Protein AF-B9XKK5-F1 (afdb_monomer)

Nearest PDB structures (foldseek):
  3a75-assembly1_B  TM=3.695E-01  e=4.192E+00  Bacillus subtilis

Secondary structure (DSSP, 8-state):
-EEEEEETTT--EEBSSSEES-TTTBPP-SSHHHHHHHHHHTT-SSEEEEEEEGGGTEEEEEE--S---------

pLDDT: mean 77.71, std 16.04, range [37.53, 92.56]

Radius of gyration: 13.46 Å; Cα contacts (8 Å, |Δi|>4): 120; chains: 1; bounding box: 28×21×44 Å

Foldseek 3Di:
DAKWKAQPVVRFIDAPPDTHNDPVRHDGQPDPVRVVVVCVVVVRPFMWI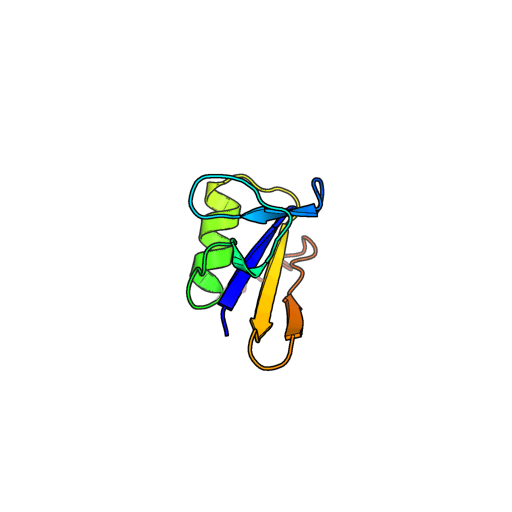WDADPVVRDIDIDGCPPDPDDDPPDD

Solvent-accessible surface area (backbone atoms only — not comparable to full-atom values): 4575 Å² total; per-residue (Å²): 118,40,36,34,44,33,36,63,86,81,63,27,24,44,27,83,90,50,77,31,84,48,76,86,64,30,37,67,46,58,69,67,70,46,44,54,52,49,41,55,75,70,63,58,89,51,52,34,42,32,45,34,34,78,93,73,79,42,74,48,76,49,70,68,71,96,60,86,69,89,73,85,74,86,128

Structure (mmCIF, N/CA/C/O backbone):
data_AF-B9XKK5-F1
#
_entry.id   AF-B9XKK5-F1
#
loop_
_atom_site.group_PDB
_atom_site.id
_atom_site.type_symbol
_atom_site.label_atom_id
_atom_site.label_alt_id
_atom_site.label_comp_id
_atom_site.label_asym_id
_atom_site.label_entity_id
_atom_site.label_seq_id
_atom_site.pdbx_PDB_ins_code
_atom_site.Cartn_x
_atom_site.Cartn_y
_atom_site.Cartn_z
_atom_site.occupancy
_atom_site.B_iso_or_equiv
_atom_site.auth_seq_id
_atom_site.auth_comp_id
_atom_site.auth_asym_id
_atom_site.auth_atom_id
_atom_site.pdbx_PDB_model_num
ATOM 1 N N . MET A 1 1 ? 12.443 -2.782 -7.711 1.00 80.81 1 MET A N 1
ATOM 2 C CA . MET A 1 1 ? 11.682 -3.048 -6.468 1.00 80.81 1 MET A CA 1
ATOM 3 C C . MET A 1 1 ? 10.829 -1.828 -6.161 1.00 80.81 1 MET A C 1
ATOM 5 O O . MET A 1 1 ? 11.356 -0.733 -6.283 1.00 80.81 1 MET A O 1
ATOM 9 N N . LYS A 1 2 ? 9.559 -2.013 -5.797 1.00 84.81 2 LYS A N 1
ATOM 10 C CA . LYS A 1 2 ? 8.628 -0.967 -5.347 1.00 84.81 2 LYS A CA 1
ATOM 11 C C . LYS A 1 2 ? 8.140 -1.289 -3.934 1.00 84.81 2 LYS A C 1
ATOM 13 O O . LYS A 1 2 ? 7.964 -2.469 -3.628 1.00 84.81 2 LYS A O 1
ATOM 18 N N . VAL A 1 3 ? 7.888 -0.279 -3.106 1.00 88.12 3 VAL A N 1
ATOM 19 C CA . VAL A 1 3 ? 7.233 -0.449 -1.797 1.00 88.12 3 VAL A CA 1
ATOM 20 C C . VAL A 1 3 ? 5.793 0.040 -1.886 1.00 88.12 3 VAL A C 1
ATOM 22 O O . VAL A 1 3 ? 5.568 1.221 -2.131 1.00 88.12 3 VAL A O 1
ATOM 25 N N . LEU A 1 4 ? 4.832 -0.861 -1.684 1.00 89.94 4 LEU A N 1
ATOM 26 C CA . LEU A 1 4 ? 3.397 -0.604 -1.819 1.00 89.94 4 LEU A CA 1
ATOM 27 C C . LEU A 1 4 ? 2.693 -0.695 -0.461 1.00 89.94 4 LEU A C 1
ATOM 29 O O . LEU A 1 4 ? 3.114 -1.465 0.402 1.00 89.94 4 LEU A O 1
ATOM 33 N N . ILE A 1 5 ? 1.588 0.034 -0.301 1.00 91.12 5 ILE A N 1
ATOM 34 C CA . ILE A 1 5 ? 0.641 -0.142 0.811 1.00 91.12 5 ILE A CA 1
ATOM 35 C C . ILE A 1 5 ? -0.602 -0.838 0.265 1.00 91.12 5 ILE A C 1
ATOM 37 O O . ILE A 1 5 ? -1.167 -0.370 -0.722 1.00 91.12 5 ILE A O 1
ATOM 41 N N . LEU A 1 6 ? -1.022 -1.919 0.916 1.00 91.00 6 LEU A N 1
ATOM 42 C CA . LEU A 1 6 ? -2.299 -2.597 0.697 1.00 91.00 6 LEU A CA 1
ATOM 43 C C . LEU A 1 6 ? -3.190 -2.348 1.908 1.00 91.00 6 LEU A C 1
ATOM 45 O O . LEU A 1 6 ? -2.795 -2.670 3.030 1.00 91.00 6 LEU A O 1
ATOM 49 N N . ASP A 1 7 ? -4.379 -1.812 1.676 1.00 90.38 7 ASP A N 1
ATOM 50 C CA . ASP A 1 7 ? -5.449 -1.832 2.665 1.00 90.38 7 ASP A CA 1
ATOM 51 C C . ASP A 1 7 ? -6.013 -3.258 2.760 1.00 90.38 7 ASP A C 1
ATOM 53 O O . ASP A 1 7 ? -6.414 -3.847 1.749 1.00 90.38 7 ASP A O 1
ATOM 57 N N . GLU A 1 8 ? -5.988 -3.857 3.952 1.00 88.00 8 GLU A N 1
ATOM 58 C CA . GLU A 1 8 ? -6.420 -5.252 4.114 1.00 88.00 8 GLU A CA 1
ATOM 59 C C . GLU A 1 8 ? -7.934 -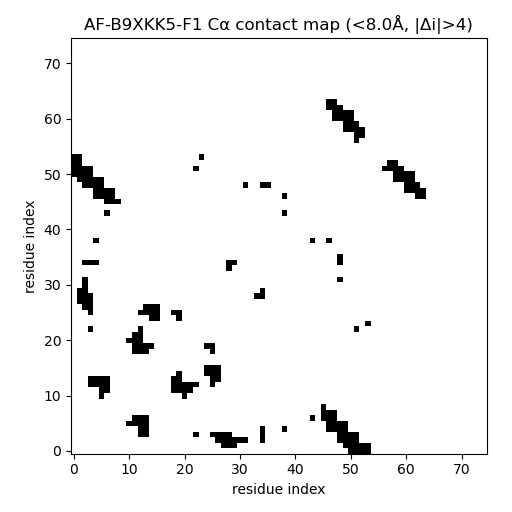5.409 3.983 1.00 88.00 8 GLU A C 1
ATOM 61 O O . GLU A 1 8 ? -8.388 -6.458 3.515 1.00 88.00 8 GLU A O 1
ATOM 66 N N . ASP A 1 9 ? -8.694 -4.373 4.343 1.00 87.56 9 ASP A N 1
ATOM 67 C CA . ASP A 1 9 ? -10.154 -4.414 4.354 1.00 87.56 9 ASP A CA 1
ATOM 68 C C . ASP A 1 9 ? -10.704 -4.416 2.920 1.00 87.56 9 ASP A C 1
ATOM 70 O O . ASP A 1 9 ? -11.505 -5.278 2.551 1.00 87.56 9 ASP A O 1
ATOM 74 N N . SER A 1 10 ? -10.242 -3.478 2.085 1.00 90.12 10 SER A N 1
ATOM 75 C CA . SER A 1 10 ? -10.677 -3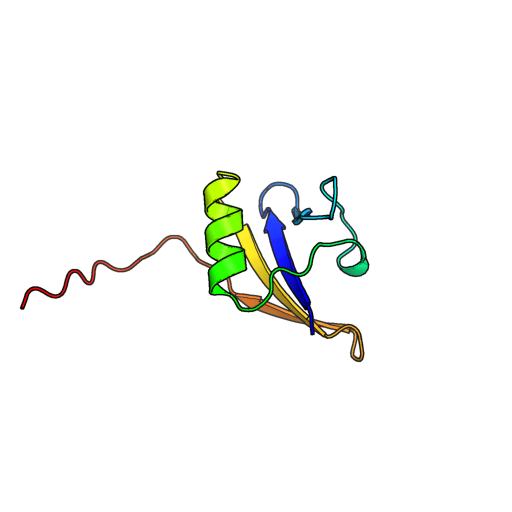.358 0.686 1.00 90.12 10 SER A CA 1
ATOM 76 C C . SER A 1 10 ? -9.875 -4.209 -0.300 1.00 90.12 10 SER A C 1
ATOM 78 O O . SER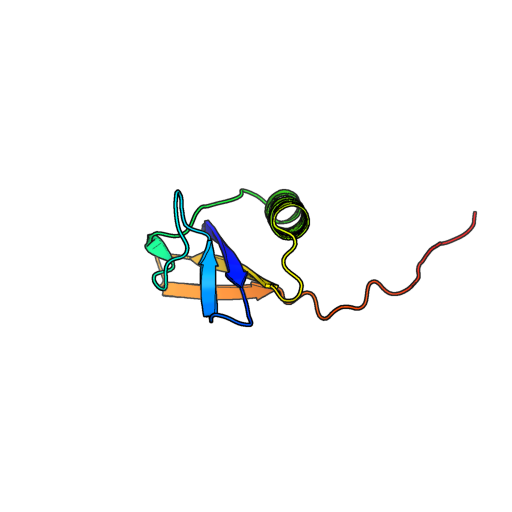 A 1 10 ? -10.309 -4.388 -1.437 1.00 90.12 10 SER A O 1
ATOM 80 N N . ARG A 1 11 ? -8.718 -4.747 0.112 1.00 90.75 11 ARG A N 1
ATOM 81 C CA . ARG A 1 11 ? -7.739 -5.414 -0.768 1.00 90.75 11 ARG A CA 1
ATOM 82 C C . ARG A 1 11 ? -7.219 -4.514 -1.900 1.00 90.75 11 ARG A C 1
ATOM 84 O O . ARG A 1 11 ? -6.775 -5.032 -2.925 1.00 90.75 11 ARG A O 1
ATOM 91 N N . LEU A 1 12 ? -7.230 -3.194 -1.711 1.00 92.56 12 LEU A N 1
ATOM 92 C CA . LEU A 1 12 ? -6.735 -2.225 -2.690 1.00 92.56 12 LEU A CA 1
ATOM 93 C C . LEU A 1 12 ? -5.359 -1.672 -2.309 1.00 92.56 12 LEU A C 1
ATOM 95 O O . LEU A 1 12 ? -5.035 -1.453 -1.141 1.00 92.56 12 LEU A O 1
ATOM 99 N N . PHE A 1 13 ? -4.549 -1.409 -3.325 1.00 92.12 13 PHE A N 1
ATOM 100 C CA . PHE A 1 13 ? -3.263 -0.746 -3.209 1.00 92.12 13 PHE A CA 1
ATOM 101 C C . PHE A 1 13 ? -3.417 0.770 -3.285 1.00 92.12 13 PHE A C 1
ATOM 103 O O . PHE A 1 13 ? -4.228 1.297 -4.050 1.00 92.12 13 PHE A O 1
ATOM 110 N N . LEU A 1 14 ? -2.583 1.486 -2.537 1.00 91.25 14 LEU A N 1
ATOM 111 C CA . LEU A 1 14 ? -2.517 2.941 -2.620 1.00 91.25 14 LEU A CA 1
ATOM 112 C C . LEU A 1 14 ? -1.867 3.370 -3.948 1.00 91.25 14 LEU A C 1
ATOM 114 O O . LEU A 1 14 ? -0.661 3.194 -4.137 1.00 91.25 14 LEU A O 1
ATOM 118 N N . GLY A 1 15 ? -2.653 3.941 -4.861 1.00 86.75 15 GLY A N 1
ATOM 119 C CA . GLY A 1 15 ? -2.204 4.522 -6.128 1.00 86.75 15 GLY A CA 1
ATOM 120 C C . GLY A 1 15 ? -1.738 5.971 -6.017 1.00 86.75 15 GLY A C 1
ATOM 121 O O . GLY A 1 15 ? -1.619 6.540 -4.932 1.00 86.75 15 GLY A O 1
ATOM 122 N N . TYR A 1 16 ? -1.442 6.581 -7.167 1.00 79.88 16 TYR A N 1
ATOM 123 C CA . TYR A 1 16 ? -1.020 7.986 -7.227 1.00 79.88 16 TYR A CA 1
ATOM 124 C C . TYR A 1 16 ? -2.137 8.959 -6.828 1.00 79.88 16 TYR A C 1
ATOM 126 O O . TYR A 1 16 ? -1.864 9.906 -6.094 1.00 79.88 16 TYR A O 1
ATOM 134 N N . ASN A 1 17 ? -3.369 8.710 -7.287 1.00 82.25 17 ASN A N 1
ATOM 135 C CA . ASN A 1 17 ? -4.527 9.588 -7.076 1.00 82.25 17 ASN A CA 1
ATOM 136 C C . ASN A 1 17 ? -5.766 8.854 -6.536 1.00 82.25 17 ASN A C 1
ATOM 138 O O . ASN A 1 17 ? -6.742 9.498 -6.164 1.00 82.25 17 ASN A O 1
ATOM 142 N N . GLU A 1 18 ? -5.741 7.523 -6.506 1.00 90.06 18 GLU A N 1
ATOM 143 C CA . GLU A 1 18 ? -6.870 6.682 -6.112 1.00 90.06 18 GLU A CA 1
ATOM 144 C C . GLU A 1 18 ? -6.387 5.322 -5.597 1.00 90.06 18 GLU A C 1
ATOM 146 O O . GLU A 1 18 ? -5.208 4.981 -5.714 1.00 90.06 18 GLU A O 1
ATOM 151 N N . TRP A 1 19 ? -7.301 4.549 -5.016 1.00 92.25 19 TRP A N 1
ATOM 152 C CA . TRP A 1 19 ? -7.069 3.152 -4.664 1.00 92.25 19 TRP A CA 1
ATOM 153 C C . TRP A 1 19 ? -7.211 2.275 -5.911 1.00 92.25 19 TRP A C 1
ATOM 155 O O . TRP A 1 19 ? -8.171 2.423 -6.658 1.00 92.25 19 TRP A O 1
ATOM 165 N N . THR A 1 20 ? -6.267 1.364 -6.130 1.00 92.38 20 THR A N 1
ATOM 166 C CA . THR A 1 20 ? -6.218 0.493 -7.317 1.00 92.38 20 THR A CA 1
ATOM 167 C C . THR A 1 20 ? -6.077 -0.967 -6.904 1.00 92.38 20 THR A C 1
ATOM 169 O O . THR A 1 20 ? -5.440 -1.278 -5.902 1.00 92.38 20 THR A O 1
ATOM 172 N N . ASP A 1 21 ? -6.649 -1.890 -7.668 1.00 91.75 21 ASP A N 1
ATOM 173 C CA . ASP A 1 21 ? -6.452 -3.333 -7.501 1.00 91.75 21 ASP A CA 1
ATOM 174 C C . ASP A 1 21 ? -5.168 -3.840 -8.193 1.00 91.75 21 ASP A C 1
ATOM 176 O O . ASP A 1 21 ? -4.750 -4.981 -7.981 1.00 91.75 21 ASP A O 1
ATOM 180 N N . MET A 1 22 ? -4.493 -2.985 -8.972 1.00 85.81 22 MET A N 1
ATOM 181 C CA . MET A 1 22 ? -3.301 -3.316 -9.752 1.00 85.81 22 MET A CA 1
ATOM 182 C C . MET A 1 22 ? -2.011 -2.815 -9.069 1.00 85.81 22 MET A C 1
ATOM 184 O O . MET A 1 22 ? -1.737 -1.612 -9.050 1.00 85.81 22 MET A O 1
ATOM 188 N N . PRO A 1 23 ? -1.103 -3.709 -8.621 1.00 84.12 23 PRO A N 1
ATOM 189 C CA . PRO A 1 23 ? 0.151 -3.319 -7.960 1.00 84.12 23 PRO A CA 1
ATOM 190 C C . PRO A 1 23 ? 1.057 -2.403 -8.796 1.00 84.12 23 PRO A C 1
ATOM 192 O O . PRO A 1 23 ? 1.840 -1.620 -8.263 1.00 84.12 23 PRO A O 1
ATOM 195 N N . ARG A 1 24 ? 0.996 -2.506 -10.129 1.00 79.56 24 ARG A N 1
ATOM 196 C CA . ARG A 1 24 ? 1.830 -1.694 -11.031 1.00 79.56 24 ARG A CA 1
ATOM 197 C C . ARG A 1 24 ? 1.434 -0.214 -11.046 1.00 79.56 24 ARG A C 1
ATOM 199 O O . ARG A 1 24 ? 2.311 0.617 -11.286 1.00 79.56 24 ARG A O 1
ATOM 206 N N . GLU A 1 25 ? 0.159 0.076 -10.787 1.00 80.81 25 GLU A N 1
ATOM 207 C CA . GLU A 1 25 ? -0.443 1.417 -10.726 1.00 80.81 25 GLU A CA 1
ATOM 208 C C . GLU A 1 25 ? -0.300 2.044 -9.327 1.00 80.81 25 GLU A C 1
ATOM 210 O O . GLU A 1 25 ? -0.527 3.242 -9.143 1.00 80.81 25 GLU A O 1
ATOM 215 N N . ALA A 1 26 ? 0.138 1.245 -8.350 1.00 82.75 26 ALA A N 1
ATOM 216 C CA . ALA A 1 26 ? 0.376 1.664 -6.981 1.00 82.75 26 ALA A CA 1
ATOM 217 C C . ALA A 1 26 ? 1.630 2.550 -6.830 1.00 82.75 26 ALA A C 1
ATOM 219 O O . ALA A 1 26 ? 2.617 2.426 -7.571 1.00 82.75 26 ALA A O 1
ATOM 220 N N . LYS A 1 27 ? 1.587 3.449 -5.842 1.00 84.25 27 LYS A N 1
ATOM 221 C CA . LYS A 1 27 ? 2.644 4.415 -5.524 1.00 84.25 27 LYS A CA 1
ATOM 222 C C . LYS A 1 27 ? 3.828 3.729 -4.840 1.00 84.25 27 LYS A C 1
ATOM 224 O O . LYS A 1 27 ? 3.641 2.939 -3.922 1.00 84.25 27 LYS A O 1
ATOM 229 N N . ASP A 1 28 ? 5.042 4.092 -5.253 1.00 84.19 28 ASP A N 1
ATOM 230 C CA . ASP A 1 28 ? 6.281 3.698 -4.574 1.00 84.19 28 ASP A CA 1
ATOM 231 C C . ASP A 1 28 ? 6.631 4.713 -3.477 1.00 84.19 28 ASP A C 1
ATOM 233 O O . ASP A 1 28 ? 6.665 5.921 -3.728 1.00 84.19 28 ASP A O 1
ATOM 237 N N . LEU A 1 29 ? 6.861 4.237 -2.254 1.00 78.38 29 LEU A N 1
ATOM 238 C CA . LEU A 1 29 ? 7.036 5.095 -1.076 1.00 78.38 29 LEU A CA 1
ATOM 239 C C . LEU A 1 29 ? 8.485 5.233 -0.608 1.00 78.38 29 LEU A C 1
ATOM 241 O O . LEU A 1 29 ? 8.733 5.903 0.394 1.00 78.38 29 LEU A O 1
ATOM 245 N N . GLY A 1 30 ? 9.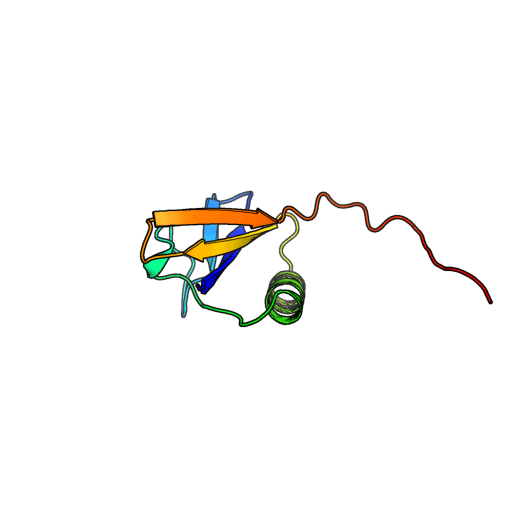452 4.648 -1.321 1.00 68.44 30 GLY A N 1
ATOM 246 C CA . GLY A 1 30 ? 10.805 4.517 -0.784 1.00 68.44 30 GLY A CA 1
ATOM 247 C C . GLY A 1 30 ? 10.799 3.657 0.489 1.00 68.44 30 GLY A C 1
ATOM 248 O O . GLY A 1 30 ? 9.765 3.145 0.906 1.00 68.44 30 GLY A O 1
ATOM 249 N N . PHE A 1 31 ? 11.963 3.425 1.095 1.00 66.69 31 PHE A N 1
ATOM 250 C CA . PHE A 1 31 ? 12.134 2.480 2.211 1.00 66.69 31 PHE A CA 1
ATOM 251 C C . PHE A 1 31 ? 11.041 2.547 3.305 1.00 66.69 31 PHE A C 1
ATOM 253 O O . PHE A 1 31 ? 10.498 3.607 3.618 1.00 66.69 31 PHE A O 1
ATOM 260 N N . THR A 1 32 ? 10.789 1.400 3.945 1.00 69.81 32 THR A N 1
ATOM 261 C CA . THR A 1 32 ? 9.653 1.054 4.829 1.00 69.81 32 THR A CA 1
ATOM 262 C C . THR A 1 32 ? 9.158 2.146 5.781 1.00 69.81 32 THR A C 1
ATOM 264 O O . THR A 1 32 ? 7.955 2.252 6.008 1.00 69.81 32 THR A O 1
ATOM 267 N N . ALA A 1 33 ? 10.060 2.958 6.343 1.00 69.19 33 ALA A N 1
ATOM 268 C C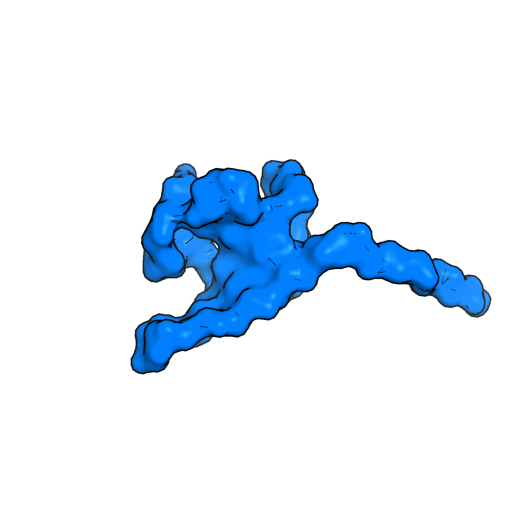A . ALA A 1 33 ? 9.712 4.018 7.290 1.00 69.19 33 ALA A CA 1
ATOM 269 C C . ALA A 1 33 ? 8.716 5.034 6.703 1.00 69.19 33 ALA A C 1
ATOM 271 O O . ALA A 1 33 ? 7.806 5.477 7.400 1.00 69.19 33 ALA A O 1
ATOM 272 N N . HIS A 1 34 ? 8.846 5.355 5.413 1.00 81.00 34 HIS A N 1
ATOM 273 C CA . HIS A 1 34 ? 7.933 6.277 4.739 1.00 81.00 34 HIS A CA 1
ATOM 274 C C . HIS A 1 34 ? 6.576 5.622 4.471 1.00 81.00 34 HIS A C 1
ATOM 276 O O . HIS A 1 34 ? 5.546 6.251 4.688 1.00 81.00 34 HIS A O 1
ATOM 282 N N . ALA A 1 35 ? 6.556 4.343 4.081 1.00 84.44 35 ALA A N 1
ATOM 283 C CA . ALA A 1 35 ? 5.314 3.608 3.852 1.00 84.44 35 ALA A CA 1
ATOM 284 C C . ALA A 1 35 ? 4.468 3.470 5.127 1.00 84.44 35 ALA A C 1
ATOM 286 O O . ALA A 1 35 ? 3.260 3.692 5.102 1.00 84.44 35 ALA A O 1
ATOM 287 N N . HIS A 1 36 ? 5.102 3.179 6.263 1.00 82.81 36 HIS A N 1
ATOM 288 C CA . HIS A 1 36 ? 4.402 3.079 7.546 1.00 82.81 36 HIS A CA 1
ATOM 289 C C . HIS A 1 36 ? 3.857 4.435 8.021 1.00 82.81 36 HIS A C 1
ATOM 291 O O . HIS A 1 36 ? 2.697 4.535 8.428 1.00 82.81 36 HIS A O 1
ATOM 297 N N . ALA A 1 37 ? 4.657 5.499 7.889 1.00 84.88 37 ALA A N 1
ATOM 298 C CA . ALA A 1 37 ? 4.223 6.853 8.221 1.00 84.88 37 ALA A CA 1
ATOM 299 C C . ALA A 1 37 ? 3.046 7.313 7.344 1.00 84.88 37 ALA A C 1
ATOM 301 O O . ALA A 1 37 ? 2.084 7.870 7.867 1.00 84.88 37 ALA A O 1
ATOM 302 N N . VAL A 1 38 ? 3.081 7.032 6.037 1.00 86.38 38 VAL A N 1
ATOM 303 C CA . VAL A 1 38 ? 1.984 7.348 5.107 1.00 86.38 38 VAL A CA 1
ATOM 304 C C . VAL A 1 38 ? 0.718 6.572 5.465 1.00 86.38 38 VAL A C 1
ATOM 306 O O . VAL A 1 38 ? -0.346 7.176 5.555 1.00 86.38 38 VAL A O 1
ATOM 309 N N . ALA A 1 39 ? 0.813 5.268 5.736 1.00 85.62 39 ALA A N 1
ATOM 310 C CA . ALA A 1 39 ? -0.341 4.471 6.158 1.00 85.62 39 ALA A CA 1
ATOM 311 C C . ALA A 1 39 ? -0.983 5.017 7.447 1.00 85.62 39 ALA A C 1
ATOM 313 O O . ALA A 1 39 ? -2.206 5.119 7.548 1.00 85.62 39 ALA A O 1
ATOM 314 N N . THR A 1 40 ? -0.150 5.446 8.398 1.00 84.25 40 THR A N 1
ATOM 315 C CA . THR A 1 40 ? -0.595 6.076 9.649 1.00 84.25 40 THR A CA 1
ATOM 316 C C . THR A 1 40 ? -1.271 7.427 9.394 1.00 84.25 40 THR A C 1
ATOM 318 O O . THR A 1 40 ? -2.329 7.697 9.957 1.00 84.25 40 THR A O 1
ATOM 321 N N . GLN A 1 41 ? -0.704 8.268 8.522 1.00 86.44 41 GLN A N 1
ATOM 322 C CA . GLN A 1 41 ? -1.292 9.560 8.134 1.00 86.44 41 GLN A CA 1
ATOM 323 C C . GLN A 1 41 ? -2.639 9.403 7.418 1.00 86.44 41 GLN A C 1
ATOM 325 O O . GLN A 1 41 ? -3.529 10.228 7.606 1.00 86.44 41 GLN A O 1
ATOM 330 N N . LEU A 1 42 ? -2.797 8.340 6.628 1.00 86.94 42 LEU A N 1
ATOM 331 C CA . LEU A 1 42 ? -4.054 7.985 5.967 1.00 86.94 42 LEU A CA 1
ATOM 332 C C . LEU A 1 42 ? -5.091 7.385 6.931 1.00 86.94 42 LEU A C 1
ATOM 334 O O . LEU A 1 42 ? -6.228 7.152 6.529 1.00 86.94 42 LEU A O 1
ATOM 338 N N . GLY A 1 43 ? -4.724 7.138 8.193 1.00 86.56 43 GLY A N 1
ATOM 339 C CA . GLY A 1 43 ? -5.617 6.566 9.198 1.00 86.56 43 GLY A CA 1
ATOM 340 C C . GLY A 1 43 ? -5.982 5.104 8.934 1.00 86.56 43 GLY A C 1
ATOM 341 O O . GLY A 1 43 ? -7.027 4.648 9.403 1.00 86.56 43 GLY A O 1
ATOM 3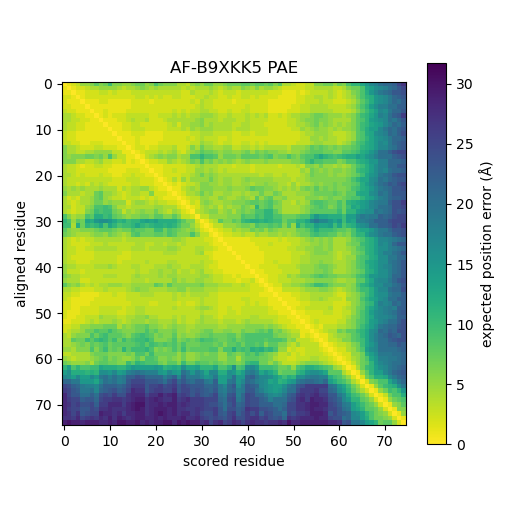42 N N . LEU A 1 44 ? -5.149 4.369 8.188 1.00 84.75 44 LEU A N 1
ATOM 343 C CA . LEU A 1 44 ? -5.383 2.954 7.907 1.00 84.75 44 LEU A CA 1
ATOM 344 C C . LEU A 1 44 ? -5.261 2.145 9.200 1.00 84.75 44 LEU A C 1
ATOM 346 O O . LEU A 1 44 ? -4.237 2.192 9.883 1.00 84.75 44 LEU A O 1
ATOM 350 N N . LYS A 1 45 ? -6.314 1.396 9.535 1.00 81.56 45 LYS A N 1
ATOM 351 C CA . LYS A 1 45 ? -6.348 0.553 10.739 1.00 81.56 45 LYS A CA 1
ATOM 352 C C . LYS A 1 45 ? -5.630 -0.777 10.525 1.00 81.56 45 LYS A C 1
ATOM 354 O O . LYS A 1 45 ? -4.955 -1.257 11.431 1.00 81.56 45 LYS A O 1
ATOM 359 N N . THR A 1 46 ? -5.772 -1.343 9.334 1.00 86.00 46 THR A N 1
ATOM 360 C CA . THR A 1 46 ? -5.276 -2.659 8.927 1.00 86.00 46 THR A CA 1
ATOM 361 C C . THR A 1 46 ? -4.626 -2.510 7.555 1.00 86.00 46 THR A C 1
ATOM 363 O O . THR A 1 46 ? -5.284 -2.249 6.553 1.00 86.00 46 THR A O 1
ATOM 366 N N . PHE A 1 47 ? -3.297 -2.596 7.499 1.00 88.19 47 PHE A N 1
ATOM 367 C CA . PHE A 1 47 ? -2.564 -2.442 6.244 1.00 88.19 47 PHE A CA 1
ATOM 368 C C . PHE A 1 47 ? -1.338 -3.346 6.187 1.00 88.19 47 PHE A C 1
ATOM 370 O O . PHE A 1 47 ? -0.712 -3.665 7.202 1.00 88.19 47 PHE A O 1
ATOM 377 N N . GLN A 1 48 ? -0.959 -3.711 4.966 1.00 89.25 48 GLN A N 1
ATOM 378 C CA . GLN A 1 48 ? 0.282 -4.416 4.672 1.00 89.25 48 GLN A CA 1
ATOM 379 C C . GLN A 1 48 ? 1.223 -3.522 3.881 1.00 89.25 48 GLN A C 1
ATOM 381 O O . GLN A 1 48 ? 0.800 -2.763 3.008 1.00 89.25 48 GLN A O 1
ATOM 386 N N . ILE A 1 49 ? 2.517 -3.660 4.154 1.00 88.25 49 ILE A N 1
ATOM 387 C CA . ILE A 1 49 ? 3.565 -3.081 3.320 1.00 88.25 49 ILE A CA 1
ATOM 388 C C . ILE A 1 49 ? 4.128 -4.202 2.450 1.00 88.25 49 ILE A C 1
ATOM 390 O O . ILE A 1 49 ? 4.562 -5.233 2.965 1.00 88.25 49 ILE A O 1
ATOM 394 N N . LEU A 1 50 ? 4.119 -4.020 1.131 1.00 87.88 50 LEU A N 1
ATOM 395 C CA . LEU A 1 50 ? 4.599 -5.013 0.176 1.00 87.88 50 LEU A CA 1
ATOM 396 C C . LEU A 1 50 ? 5.846 -4.517 -0.543 1.00 87.88 50 LEU A C 1
ATOM 398 O O . LEU A 1 50 ? 5.852 -3.425 -1.105 1.00 87.88 50 LEU A O 1
ATOM 402 N N . PHE A 1 51 ? 6.870 -5.360 -0.603 1.00 87.44 51 PHE A N 1
ATOM 403 C CA . PHE A 1 51 ? 8.019 -5.176 -1.482 1.00 87.44 51 PHE A CA 1
ATOM 404 C C . PHE A 1 51 ? 7.759 -5.945 -2.767 1.00 87.44 51 PHE A C 1
ATOM 406 O O . PHE A 1 51 ? 7.797 -7.176 -2.781 1.00 87.44 51 PHE A O 1
ATOM 413 N N . TYR A 1 52 ? 7.459 -5.217 -3.835 1.00 85.94 52 TYR A N 1
ATOM 414 C CA . TYR A 1 52 ? 7.133 -5.774 -5.138 1.00 85.94 52 TYR A CA 1
ATOM 415 C C . TYR A 1 52 ? 8.339 -5.716 -6.082 1.00 85.94 52 TYR A C 1
ATOM 417 O O . TYR A 1 52 ? 8.967 -4.668 -6.263 1.00 85.94 52 TYR A O 1
ATOM 425 N N . PHE A 1 53 ? 8.670 -6.846 -6.699 1.00 85.25 53 PHE A N 1
ATOM 426 C CA . PHE A 1 53 ? 9.772 -7.004 -7.644 1.00 85.25 53 PHE A CA 1
ATOM 427 C C . PHE A 1 53 ? 9.190 -7.238 -9.044 1.00 85.25 53 PHE A C 1
ATOM 429 O O . PHE A 1 53 ? 8.965 -8.390 -9.414 1.00 85.25 53 PHE A O 1
ATOM 436 N N . PRO A 1 54 ? 8.924 -6.166 -9.819 1.00 80.44 54 PRO A N 1
ATOM 437 C CA . PRO A 1 54 ? 8.211 -6.274 -11.094 1.00 80.44 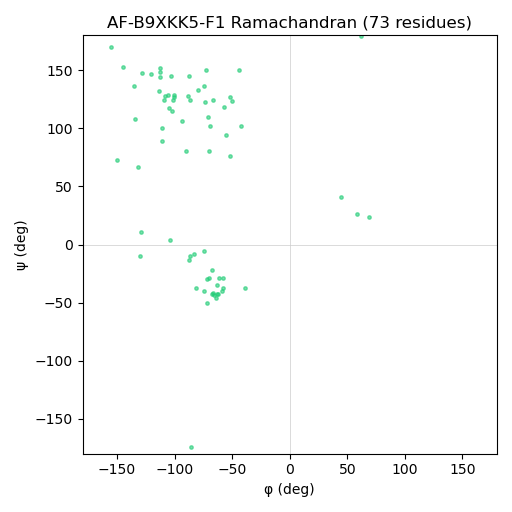54 PRO A CA 1
ATOM 438 C C . PRO A 1 54 ? 8.944 -7.137 -12.126 1.00 80.44 54 PRO A C 1
ATOM 440 O O . PRO A 1 54 ? 8.293 -7.779 -12.938 1.00 80.44 54 PRO A O 1
ATOM 443 N N . ASP A 1 55 ? 10.277 -7.197 -12.063 1.00 85.19 55 ASP A N 1
ATOM 444 C CA . ASP A 1 55 ? 11.103 -7.946 -13.021 1.00 85.19 55 ASP A CA 1
ATOM 445 C C . ASP A 1 55 ? 10.917 -9.470 -12.923 1.00 85.19 55 ASP A C 1
ATOM 447 O O . ASP A 1 55 ? 11.217 -10.194 -13.867 1.00 85.19 55 ASP A O 1
ATOM 451 N N . ILE A 1 56 ? 10.436 -9.960 -11.777 1.00 83.75 56 ILE A N 1
ATOM 452 C CA . ILE A 1 56 ? 10.271 -11.392 -11.483 1.00 83.75 56 ILE A CA 1
ATOM 453 C C . ILE A 1 56 ? 8.867 -11.732 -10.962 1.00 83.75 56 ILE A C 1
ATOM 455 O O . ILE A 1 56 ? 8.668 -12.823 -10.437 1.00 83.75 56 ILE A O 1
ATOM 459 N N . ASP A 1 57 ? 7.927 -10.785 -11.048 1.00 81.00 57 ASP A N 1
ATOM 460 C CA . ASP A 1 57 ? 6.549 -10.882 -10.538 1.00 81.00 57 ASP A CA 1
ATOM 461 C C . ASP A 1 57 ? 6.442 -11.488 -9.122 1.00 81.00 57 ASP A C 1
ATOM 463 O O . ASP A 1 57 ? 5.590 -12.318 -8.807 1.00 81.00 57 ASP A O 1
ATOM 467 N N . SER A 1 58 ? 7.365 -11.092 -8.243 1.00 76.88 58 SER A N 1
ATOM 468 C CA . SER A 1 58 ? 7.436 -11.595 -6.870 1.00 76.88 58 SER A CA 1
ATOM 469 C C . SER A 1 58 ? 7.105 -10.497 -5.869 1.00 76.88 58 SER A C 1
ATOM 471 O O . SER A 1 58 ? 7.397 -9.316 -6.091 1.00 76.88 58 SER A O 1
ATOM 473 N N . LYS A 1 59 ? 6.502 -10.878 -4.738 1.00 79.44 59 LYS A N 1
ATOM 474 C CA . LYS A 1 59 ? 6.169 -9.959 -3.645 1.00 79.44 59 LYS A CA 1
ATOM 475 C C . LYS A 1 59 ? 6.538 -10.535 -2.286 1.00 79.44 59 LYS A C 1
ATOM 477 O O . LYS A 1 59 ? 6.243 -11.690 -1.988 1.00 79.44 59 LYS A O 1
ATOM 482 N N . VAL A 1 60 ? 7.125 -9.693 -1.444 1.00 81.12 60 VAL A N 1
ATOM 483 C CA . VAL A 1 60 ? 7.343 -9.972 -0.020 1.00 81.12 60 VAL A CA 1
ATOM 484 C C . VAL A 1 60 ? 6.388 -9.101 0.782 1.00 81.12 60 VAL A C 1
ATOM 486 O O . VAL A 1 60 ? 6.333 -7.890 0.575 1.00 81.12 60 VAL A O 1
ATOM 489 N N . VAL A 1 61 ? 5.626 -9.716 1.683 1.00 80.62 61 VAL A N 1
ATOM 490 C CA . VAL A 1 61 ? 4.645 -9.030 2.530 1.00 80.62 61 VAL A CA 1
ATOM 491 C C . VAL A 1 61 ? 5.246 -8.818 3.913 1.00 80.62 61 VAL A C 1
ATOM 493 O O . VAL A 1 61 ? 5.700 -9.771 4.545 1.00 80.62 61 VAL A O 1
ATOM 496 N N . VAL A 1 62 ? 5.225 -7.579 4.392 1.00 76.44 62 VAL A N 1
ATOM 497 C CA . VAL A 1 62 ? 5.522 -7.235 5.781 1.00 76.44 62 VAL A CA 1
ATOM 498 C C . VAL A 1 62 ? 4.221 -6.774 6.423 1.00 76.44 62 VAL A C 1
ATOM 500 O O . VAL A 1 62 ? 3.759 -5.649 6.219 1.00 76.44 62 VAL A O 1
ATOM 503 N N . SER A 1 63 ? 3.607 -7.686 7.170 1.00 67.62 63 SER A N 1
ATOM 504 C CA . SER A 1 63 ? 2.392 -7.431 7.937 1.00 67.62 63 SER A CA 1
ATOM 505 C C . SER A 1 63 ? 2.776 -6.875 9.303 1.00 67.62 63 SER A C 1
ATOM 507 O O . SER A 1 63 ? 3.521 -7.513 10.047 1.00 67.62 63 SER A O 1
ATOM 509 N N . ASN A 1 64 ? 2.248 -5.708 9.660 1.00 60.19 64 ASN A N 1
ATOM 510 C CA . ASN A 1 64 ? 2.300 -5.244 11.038 1.00 60.19 64 ASN A CA 1
ATOM 511 C C . ASN A 1 64 ? 1.038 -5.748 11.748 1.00 60.19 64 ASN A C 1
ATOM 513 O O . ASN A 1 64 ? 0.064 -5.013 11.879 1.00 60.19 64 ASN A O 1
ATOM 517 N N . ASN A 1 65 ? 1.030 -7.017 12.174 1.00 49.34 65 ASN A N 1
ATOM 518 C CA . ASN A 1 65 ? 0.028 -7.472 13.141 1.00 49.34 65 ASN A CA 1
ATOM 519 C C . ASN A 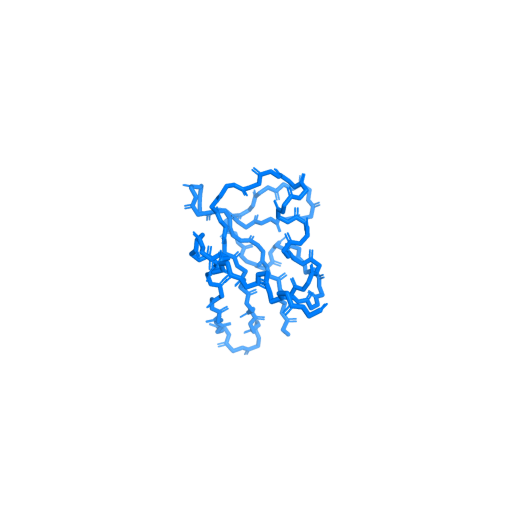1 65 ? 0.177 -6.576 14.369 1.00 49.34 65 ASN A C 1
ATOM 521 O O . ASN A 1 65 ? 1.263 -6.545 14.939 1.00 49.34 65 ASN A O 1
ATOM 525 N N . GLY A 1 66 ? -0.869 -5.822 14.721 1.00 44.28 66 GLY A N 1
ATOM 526 C CA . GLY A 1 66 ? -0.887 -4.774 15.747 1.00 44.28 66 GLY A CA 1
ATOM 527 C C . GLY A 1 66 ? -0.352 -5.200 17.116 1.00 44.28 66 GLY A C 1
ATOM 528 O O . GLY A 1 66 ? -1.092 -5.417 18.069 1.00 44.28 66 GLY A O 1
ATOM 529 N N . SER A 1 67 ? 0.961 -5.301 17.231 1.00 41.19 67 SER A N 1
ATOM 530 C CA . SER A 1 67 ? 1.701 -5.573 18.448 1.00 41.19 67 SER A CA 1
ATOM 531 C C . SER A 1 67 ? 3.052 -4.893 18.299 1.00 41.19 67 SER A C 1
ATOM 533 O O . SER A 1 67 ? 4.092 -5.530 18.152 1.00 41.19 67 SER A O 1
ATOM 535 N N . GLN A 1 68 ? 3.032 -3.559 18.391 1.00 42.59 68 GLN A N 1
ATOM 536 C CA . GLN A 1 68 ? 4.109 -2.894 19.110 1.00 42.59 68 GLN A CA 1
ATOM 537 C C . GLN A 1 68 ? 4.126 -3.521 20.505 1.00 42.59 68 GLN A C 1
ATOM 539 O O . GLN A 1 68 ? 3.352 -3.158 21.388 1.00 42.59 68 GLN A O 1
ATOM 544 N N . SER A 1 69 ? 4.971 -4.534 20.673 1.00 39.56 69 SER A N 1
ATOM 545 C CA . SER A 1 69 ? 5.403 -4.978 21.981 1.00 39.56 69 SER A CA 1
ATOM 546 C C . SER A 1 69 ? 5.870 -3.742 22.737 1.00 39.56 69 SER A C 1
ATOM 548 O O . SER A 1 69 ? 6.758 -3.031 22.263 1.00 39.56 69 SER A O 1
ATOM 550 N N . ASN A 1 70 ? 5.272 -3.493 23.899 1.00 42.69 70 ASN A N 1
ATOM 551 C CA . ASN A 1 70 ? 5.841 -2.638 24.928 1.00 42.69 70 ASN A CA 1
ATOM 552 C C . ASN A 1 70 ? 7.342 -2.939 25.066 1.00 42.69 70 ASN A C 1
ATOM 554 O O . ASN A 1 70 ? 7.725 -3.919 25.698 1.00 42.69 70 ASN A O 1
ATOM 558 N N . GLN A 1 71 ? 8.191 -2.088 24.506 1.00 39.81 71 GLN A N 1
ATOM 559 C CA . GLN A 1 71 ? 9.558 -1.907 24.976 1.00 39.81 71 GLN A CA 1
ATOM 560 C C . GLN A 1 71 ? 9.817 -0.414 25.113 1.00 39.81 71 GLN A C 1
ATOM 562 O O . GLN A 1 71 ? 10.633 0.199 24.435 1.00 39.81 71 GLN A O 1
ATOM 567 N N . GLN A 1 72 ? 9.095 0.164 26.069 1.00 42.41 72 GLN A N 1
ATOM 568 C CA . GLN A 1 72 ? 9.609 1.273 26.848 1.00 42.41 72 GLN A CA 1
ATOM 569 C C . GLN A 1 72 ? 10.703 0.692 27.763 1.00 42.41 72 GLN A C 1
ATOM 571 O O . GLN A 1 72 ? 10.454 0.357 28.920 1.00 42.41 72 GLN A O 1
ATOM 576 N N . SER A 1 73 ? 11.908 0.490 27.222 1.00 37.53 73 SER A N 1
ATOM 577 C CA . SER A 1 73 ? 13.088 0.273 28.061 1.00 37.53 73 SER A CA 1
ATOM 578 C C . SER A 1 73 ? 13.385 1.588 28.765 1.00 37.53 73 SER A C 1
ATOM 580 O O . SER A 1 73 ? 13.910 2.524 28.168 1.00 37.53 73 SER A O 1
ATOM 582 N N . LYS A 1 74 ? 12.997 1.656 30.040 1.00 41.50 74 LYS A N 1
ATOM 583 C CA . LYS A 1 74 ? 13.606 2.565 31.008 1.00 41.50 74 LYS A CA 1
ATOM 584 C C . LYS A 1 74 ? 15.122 2.365 30.976 1.00 41.50 74 LYS A C 1
ATOM 586 O O . LYS A 1 74 ? 15.580 1.244 31.201 1.00 41.50 74 LYS A O 1
ATOM 591 N N . VAL A 1 75 ? 15.859 3.454 30.797 1.00 43.34 75 VAL A N 1
ATOM 592 C CA . VAL A 1 75 ? 17.192 3.647 31.379 1.00 43.34 75 VAL A CA 1
ATOM 593 C C . VAL A 1 75 ? 17.285 5.083 31.856 1.00 43.34 75 VAL A C 1
ATOM 595 O O . VAL A 1 75 ? 16.867 5.968 31.078 1.00 43.34 75 VAL A O 1
#

Organism: Pedosphaera parvula (strain Ellin514) (NCBI:txid320771)

Mean predicted aligned error: 8.44 Å

Sequence (75 aa):
MKVLILDEDSRLFLGYNEWTDMPREAKDLGFTAHAHAVATQLGLKTFQILFYFPDIDSKVVVSNNGSQSNQQSKV